Protein AF-A0A0M4IZX7-F1 (afdb_monomer_lite)

pLDDT: mean 81.24, std 9.78, range [53.62, 90.69]

Structure (mmCIF, N/CA/C/O backbone):
data_AF-A0A0M4IZX7-F1
#
_entry.id   AF-A0A0M4IZX7-F1
#
loop_
_atom_site.group_PDB
_atom_site.id
_atom_site.type_symbol
_atom_site.label_atom_id
_atom_site.label_alt_id
_atom_site.label_comp_id
_atom_site.label_asym_id
_atom_site.label_entity_id
_atom_site.label_seq_id
_atom_site.pdbx_PDB_ins_code
_atom_site.Cartn_x
_atom_site.Cartn_y
_atom_site.Cartn_z
_atom_site.occupancy
_atom_site.B_iso_or_equiv
_atom_site.auth_seq_id
_atom_site.auth_comp_id
_atom_site.auth_asym_id
_atom_site.auth_atom_id
_atom_site.pdbx_PDB_model_num
ATOM 1 N N . MET A 1 1 ? 7.355 -10.543 -9.172 1.00 62.09 1 MET A N 1
ATOM 2 C CA . MET A 1 1 ? 6.981 -9.811 -7.940 1.00 62.09 1 MET A CA 1
ATOM 3 C C . MET A 1 1 ? 7.631 -10.510 -6.758 1.00 62.09 1 MET A C 1
ATOM 5 O O . MET A 1 1 ? 7.240 -11.627 -6.461 1.00 62.09 1 MET A O 1
ATOM 9 N N . SER A 1 2 ? 8.666 -9.932 -6.144 1.00 76.62 2 SER A N 1
ATOM 10 C CA . SER A 1 2 ? 9.242 -10.490 -4.911 1.00 76.62 2 SER A CA 1
ATOM 11 C C . SER A 1 2 ? 8.492 -9.932 -3.699 1.00 76.62 2 SER A C 1
ATOM 13 O O . SER A 1 2 ? 8.054 -8.783 -3.730 1.00 76.62 2 SER A O 1
ATOM 15 N N . ARG A 1 3 ? 8.348 -10.723 -2.629 1.00 76.19 3 ARG A N 1
ATOM 16 C CA . ARG A 1 3 ? 7.655 -10.328 -1.385 1.00 76.19 3 ARG A CA 1
AT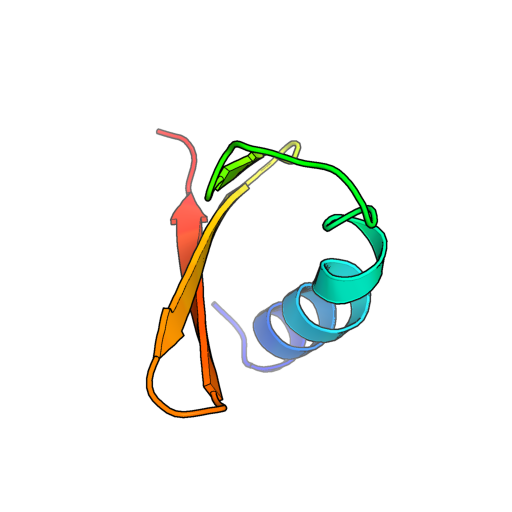OM 17 C C . ARG A 1 3 ? 8.136 -8.972 -0.844 1.00 76.19 3 ARG A C 1
ATOM 19 O O . ARG A 1 3 ? 7.326 -8.102 -0.547 1.00 76.19 3 ARG A O 1
ATOM 26 N N . MET A 1 4 ? 9.451 -8.759 -0.875 1.00 81.00 4 MET A N 1
ATOM 27 C CA . MET A 1 4 ? 10.117 -7.510 -0.489 1.00 81.00 4 MET A CA 1
ATOM 28 C C . MET A 1 4 ? 9.613 -6.273 -1.257 1.00 81.00 4 MET A C 1
ATOM 30 O O . MET A 1 4 ? 9.509 -5.186 -0.698 1.00 81.00 4 MET A O 1
ATOM 34 N N . ARG A 1 5 ? 9.260 -6.411 -2.544 1.00 82.12 5 ARG A N 1
ATOM 35 C CA . ARG A 1 5 ? 8.741 -5.283 -3.338 1.00 82.12 5 ARG A CA 1
ATOM 36 C C . ARG A 1 5 ? 7.349 -4.851 -2.879 1.00 82.12 5 ARG A C 1
ATOM 38 O O . ARG A 1 5 ? 7.071 -3.657 -2.883 1.00 82.12 5 ARG A O 1
ATOM 45 N N . ILE A 1 6 ? 6.506 -5.803 -2.475 1.00 84.19 6 ILE A N 1
ATOM 46 C CA . ILE A 1 6 ? 5.146 -5.531 -1.990 1.00 84.19 6 ILE A CA 1
ATOM 47 C C . ILE A 1 6 ? 5.206 -4.808 -0.641 1.00 84.19 6 ILE A C 1
ATOM 49 O O . ILE A 1 6 ? 4.534 -3.797 -0.464 1.00 84.19 6 ILE A O 1
ATOM 53 N N . GLU A 1 7 ? 6.061 -5.262 0.275 1.00 86.88 7 GLU A N 1
ATOM 54 C CA . GLU A 1 7 ? 6.257 -4.623 1.586 1.00 86.88 7 GLU A CA 1
ATOM 55 C C . GLU A 1 7 ? 6.734 -3.168 1.442 1.00 86.88 7 GLU A C 1
ATOM 57 O O . GLU A 1 7 ? 6.183 -2.268 2.075 1.00 86.88 7 GLU A O 1
ATOM 62 N N . ASN A 1 8 ? 7.664 -2.903 0.519 1.00 87.12 8 ASN A N 1
ATOM 63 C CA . ASN A 1 8 ? 8.117 -1.540 0.220 1.00 87.12 8 ASN A CA 1
ATOM 64 C C . ASN A 1 8 ? 7.000 -0.647 -0.349 1.00 87.12 8 ASN A C 1
ATOM 66 O O . ASN A 1 8 ? 6.923 0.543 -0.030 1.00 87.12 8 ASN A O 1
ATOM 70 N N . HIS A 1 9 ? 6.124 -1.200 -1.193 1.00 85.44 9 HIS A N 1
ATOM 71 C CA . HIS A 1 9 ? 4.964 -0.472 -1.718 1.00 85.44 9 HIS A CA 1
ATOM 72 C C . HIS A 1 9 ? 3.958 -0.148 -0.605 1.00 85.44 9 HIS A C 1
ATOM 74 O O . HIS A 1 9 ? 3.480 0.980 -0.514 1.00 85.44 9 HIS A O 1
ATOM 80 N N . LEU A 1 10 ? 3.697 -1.089 0.303 1.00 84.81 10 LEU A N 1
ATOM 81 C CA . LEU A 1 10 ? 2.802 -0.864 1.440 1.00 84.81 10 LEU A CA 1
ATOM 82 C C . LEU A 1 10 ? 3.371 0.148 2.443 1.00 84.81 10 LEU A C 1
ATOM 84 O O . LEU A 1 10 ? 2.624 0.973 2.955 1.00 84.81 10 LEU A O 1
ATOM 88 N N . ALA A 1 11 ? 4.683 0.146 2.686 1.00 86.88 11 ALA A N 1
ATOM 89 C CA . ALA A 1 11 ? 5.327 1.111 3.580 1.00 86.88 11 ALA A CA 1
ATOM 90 C C . ALA A 1 11 ? 5.287 2.555 3.041 1.00 86.88 11 ALA A C 1
ATOM 92 O O . ALA A 1 11 ? 5.266 3.518 3.810 1.00 86.88 11 ALA A O 1
ATOM 93 N N . THR A 1 12 ? 5.289 2.722 1.717 1.00 85.00 12 THR A N 1
ATOM 94 C CA . THR A 1 12 ? 5.245 4.040 1.063 1.00 85.00 12 THR A CA 1
ATOM 95 C C . THR A 1 12 ? 3.821 4.533 0.823 1.00 85.00 12 THR A C 1
ATOM 97 O O . THR A 1 12 ? 3.590 5.741 0.850 1.00 85.00 12 THR A O 1
ATOM 100 N N . PHE A 1 13 ? 2.860 3.622 0.661 1.00 84.75 13 PHE A N 1
ATOM 101 C CA . PHE A 1 13 ? 1.471 3.931 0.335 1.00 84.75 13 PHE A CA 1
ATOM 102 C C . PHE A 1 13 ? 0.798 4.971 1.262 1.00 84.75 13 PHE A C 1
ATOM 104 O O . PHE A 1 13 ? 0.261 5.940 0.722 1.00 84.75 13 PHE A O 1
ATOM 111 N N . PRO A 1 14 ? 0.886 4.898 2.610 1.00 84.62 14 PRO A N 1
ATOM 112 C CA . PRO A 1 14 ? 0.292 5.899 3.506 1.00 84.62 14 PRO A CA 1
ATOM 113 C C . PRO A 1 14 ? 0.775 7.335 3.270 1.00 84.62 14 PRO A C 1
ATOM 115 O O . PRO A 1 14 ? 0.048 8.282 3.541 1.00 84.62 14 PRO A O 1
ATOM 118 N N . LYS A 1 15 ? 1.994 7.515 2.745 1.00 84.44 15 LYS A N 1
ATOM 119 C CA . LYS A 1 15 ? 2.549 8.842 2.428 1.00 84.44 15 LYS A CA 1
ATOM 120 C C . LYS A 1 15 ? 1.990 9.414 1.124 1.00 84.44 15 LYS A C 1
ATOM 122 O O . LYS A 1 15 ? 2.070 10.616 0.897 1.00 84.44 15 LYS A O 1
ATOM 127 N N . LEU A 1 16 ? 1.470 8.550 0.253 1.00 79.88 16 LEU A N 1
ATOM 128 C CA . LEU A 1 16 ? 0.936 8.914 -1.059 1.00 79.88 16 LEU A CA 1
ATOM 129 C C . LEU A 1 16 ? -0.548 9.306 -0.989 1.00 79.88 16 LEU A C 1
ATOM 131 O O . LEU A 1 16 ? -1.008 10.151 -1.766 1.00 79.88 16 LEU A O 1
ATOM 135 N N . ILE A 1 17 ? -1.286 8.713 -0.048 1.00 78.56 17 ILE A N 1
ATOM 136 C CA . ILE A 1 17 ? -2.677 9.049 0.262 1.00 78.56 17 ILE A CA 1
ATOM 137 C C . ILE A 1 17 ? -2.730 10.237 1.235 1.00 78.56 17 ILE A C 1
ATOM 139 O O . ILE A 1 17 ? -2.938 10.087 2.432 1.00 78.56 17 ILE A O 1
ATOM 143 N N . GLY A 1 18 ? -2.490 11.446 0.723 1.00 69.62 18 GLY A N 1
ATOM 144 C CA . GLY A 1 18 ? -2.715 12.675 1.495 1.00 69.62 18 GLY A CA 1
ATOM 145 C C . GLY A 1 18 ? -4.164 12.776 1.998 1.00 69.62 18 GLY A C 1
ATOM 146 O O . GLY A 1 18 ? -5.073 12.223 1.380 1.00 69.62 18 GLY A O 1
ATOM 147 N N . THR A 1 19 ? -4.374 13.504 3.097 1.00 59.34 19 THR A N 1
ATOM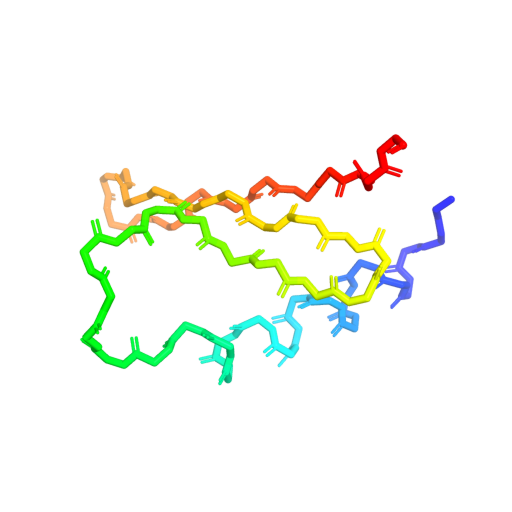 148 C CA . THR A 1 19 ? -5.626 13.580 3.880 1.00 59.34 19 THR A CA 1
ATOM 149 C C . THR A 1 19 ? -6.866 14.037 3.091 1.00 59.34 19 THR A C 1
ATOM 151 O O . THR A 1 19 ? -7.982 13.868 3.565 1.00 59.34 19 THR A O 1
ATOM 154 N N . GLU A 1 20 ? -6.705 14.569 1.876 1.00 53.62 20 GLU A N 1
ATOM 155 C CA . GLU A 1 20 ? -7.799 15.124 1.073 1.00 53.62 20 GLU A CA 1
ATOM 156 C C . GLU A 1 20 ? -7.698 14.741 -0.409 1.00 53.62 20 GLU A C 1
ATOM 158 O O . GLU A 1 20 ? -7.329 15.546 -1.265 1.00 53.62 20 GLU A O 1
ATOM 163 N N . LYS A 1 21 ? -8.045 13.500 -0.759 1.00 56.81 21 LYS A N 1
ATOM 164 C CA . LYS A 1 21 ? -8.278 13.143 -2.166 1.00 56.81 21 LYS A CA 1
ATOM 165 C C . LYS A 1 21 ? -9.632 12.472 -2.334 1.00 56.81 21 LYS A C 1
ATOM 167 O O . LYS A 1 21 ? -9.831 11.342 -1.913 1.00 56.81 21 LYS A O 1
ATOM 172 N N . GLN A 1 22 ? -10.527 13.160 -3.045 1.00 58.19 22 GLN A N 1
ATOM 173 C CA . GLN A 1 22 ? -11.810 12.642 -3.547 1.00 58.19 22 GLN A CA 1
ATOM 174 C C . GLN A 1 22 ? -11.662 11.444 -4.512 1.00 58.19 22 GLN A C 1
ATOM 176 O O . GLN A 1 22 ? -12.656 10.848 -4.912 1.00 58.19 22 GLN A O 1
ATOM 181 N N . HIS A 1 23 ? -10.433 11.103 -4.916 1.00 62.25 23 HIS A N 1
ATOM 182 C CA . HIS A 1 23 ? -10.149 10.096 -5.932 1.00 62.25 23 HIS A CA 1
ATOM 183 C C . HIS A 1 23 ? -9.578 8.832 -5.279 1.00 62.25 23 HIS A C 1
ATOM 185 O O . HIS A 1 23 ? -8.517 8.877 -4.662 1.00 62.25 23 HIS A O 1
ATOM 191 N N . ASN A 1 24 ? -10.245 7.693 -5.483 1.00 79.12 24 ASN A N 1
ATOM 192 C CA . ASN A 1 24 ? -9.881 6.362 -4.963 1.00 79.12 24 ASN A CA 1
ATOM 193 C C . ASN A 1 24 ? -8.644 5.739 -5.651 1.00 79.12 24 ASN A C 1
ATOM 195 O O . ASN A 1 24 ? -8.462 4.519 -5.644 1.00 79.12 24 ASN A O 1
ATOM 199 N N . THR A 1 25 ? -7.817 6.555 -6.309 1.00 82.69 25 THR A N 1
ATOM 200 C CA . THR A 1 25 ? -6.688 6.112 -7.129 1.00 82.69 25 THR A CA 1
ATOM 201 C C . THR A 1 25 ? -5.496 7.048 -6.979 1.00 82.69 25 THR A C 1
ATOM 203 O O . THR A 1 25 ? -5.638 8.265 -7.103 1.00 82.69 25 THR A O 1
ATOM 206 N N . VAL A 1 26 ? -4.307 6.481 -6.792 1.00 86.19 26 VAL A N 1
ATOM 207 C CA . VAL A 1 26 ? -3.031 7.201 -6.819 1.00 86.19 26 VAL A CA 1
ATOM 208 C C . VAL A 1 26 ? -2.092 6.519 -7.798 1.00 86.19 26 VAL A C 1
ATOM 210 O O . VAL A 1 26 ? -1.907 5.305 -7.771 1.00 86.19 26 VAL A O 1
ATOM 213 N N . GLU A 1 27 ? -1.470 7.314 -8.655 1.00 85.00 27 GLU A N 1
ATOM 214 C CA . GLU A 1 27 ? -0.514 6.834 -9.639 1.00 85.00 27 GLU A CA 1
ATOM 21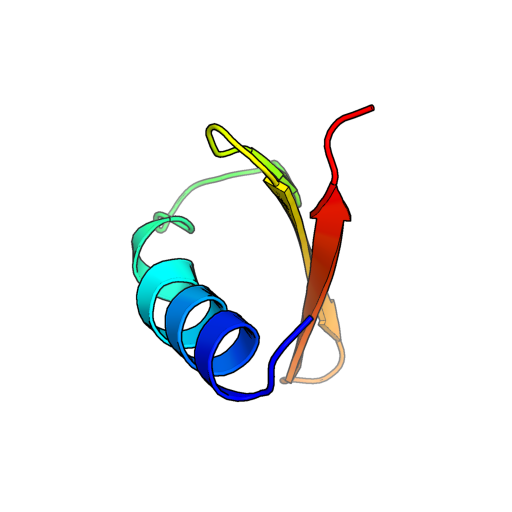5 C C . GLU A 1 27 ? 0.911 7.254 -9.281 1.00 85.00 27 GLU A C 1
ATOM 217 O O . GLU A 1 27 ? 1.153 8.399 -8.906 1.00 85.00 27 GLU A O 1
ATOM 222 N N . THR A 1 28 ? 1.858 6.330 -9.425 1.00 83.56 28 THR A N 1
ATOM 223 C CA . THR A 1 28 ? 3.301 6.599 -9.350 1.00 83.56 28 THR A CA 1
ATOM 224 C C . THR A 1 28 ? 3.937 6.399 -10.729 1.00 83.56 28 THR A C 1
ATOM 226 O O . THR A 1 28 ? 3.222 6.320 -11.729 1.00 83.56 28 THR A O 1
ATOM 229 N N . ALA A 1 29 ? 5.270 6.361 -10.812 1.00 82.94 29 ALA A N 1
ATOM 230 C CA . ALA A 1 29 ? 5.976 6.127 -12.071 1.00 82.94 29 ALA A CA 1
ATOM 231 C C . ALA A 1 29 ? 5.658 4.742 -12.671 1.00 82.94 29 ALA A C 1
ATOM 233 O O . ALA A 1 29 ? 5.313 4.655 -13.844 1.00 82.94 29 ALA A O 1
ATOM 234 N N . ASP A 1 30 ? 5.680 3.688 -11.849 1.00 82.75 30 ASP A N 1
ATOM 235 C CA . ASP A 1 30 ? 5.617 2.302 -12.341 1.00 82.75 30 ASP A CA 1
ATOM 236 C C . ASP A 1 30 ? 4.257 1.623 -12.124 1.00 82.75 30 ASP A C 1
ATOM 238 O O . ASP A 1 30 ? 3.916 0.645 -12.795 1.00 82.75 30 ASP A O 1
ATOM 242 N N . VAL A 1 31 ? 3.477 2.101 -11.150 1.00 88.62 31 VAL A N 1
ATOM 243 C CA . VAL A 1 31 ? 2.267 1.413 -10.687 1.00 88.62 31 VAL A CA 1
ATOM 244 C C . VAL A 1 31 ? 1.128 2.381 -10.383 1.00 88.62 31 VAL A C 1
ATOM 246 O O . VAL A 1 31 ? 1.320 3.572 -10.125 1.00 88.62 31 VAL A O 1
ATOM 249 N N . ARG A 1 32 ? -0.089 1.845 -10.391 1.00 89.00 32 ARG A N 1
ATOM 250 C CA . ARG A 1 32 ? -1.311 2.501 -9.936 1.00 89.00 32 ARG A CA 1
ATOM 251 C C . ARG A 1 32 ? -1.853 1.765 -8.718 1.00 89.00 32 ARG A C 1
ATOM 253 O O . ARG A 1 32 ? -2.091 0.558 -8.766 1.00 89.00 32 ARG A O 1
ATOM 260 N N . TYR A 1 33 ? -2.092 2.527 -7.661 1.00 89.81 33 TYR A N 1
ATOM 261 C CA . TYR A 1 33 ? -2.772 2.103 -6.450 1.00 89.81 33 TYR A CA 1
ATOM 262 C C . TYR A 1 33 ? -4.244 2.485 -6.544 1.00 89.81 33 TYR A C 1
ATOM 264 O O . TYR A 1 33 ? -4.572 3.659 -6.700 1.00 89.81 33 TYR A O 1
ATOM 272 N N . VAL A 1 34 ? -5.131 1.509 -6.420 1.00 89.19 34 VAL A N 1
ATOM 273 C CA . VAL A 1 34 ? -6.571 1.714 -6.254 1.00 89.19 34 VAL A CA 1
ATOM 274 C C . VAL A 1 34 ? -6.909 1.335 -4.823 1.00 89.19 34 VAL A C 1
ATOM 276 O O . VAL A 1 34 ? -6.541 0.244 -4.393 1.00 89.19 34 VAL A O 1
ATOM 279 N N . TYR A 1 35 ? -7.572 2.206 -4.071 1.00 89.75 35 TYR A N 1
ATOM 280 C CA . TYR A 1 35 ? -7.897 1.922 -2.676 1.00 89.75 35 TYR A CA 1
ATOM 281 C C . TYR A 1 35 ? -9.336 2.269 -2.323 1.00 89.75 35 TYR A C 1
ATOM 283 O O . TYR A 1 35 ? -9.902 3.239 -2.822 1.00 89.75 35 TYR A O 1
ATOM 291 N N . ARG A 1 36 ? -9.938 1.455 -1.453 1.00 87.88 36 ARG A N 1
ATOM 292 C CA . ARG A 1 36 ? -11.319 1.631 -1.001 1.00 87.88 36 ARG A CA 1
ATOM 293 C C . ARG A 1 36 ? -11.479 1.195 0.459 1.00 87.88 36 ARG A C 1
ATOM 295 O O . ARG A 1 36 ? -11.026 0.104 0.807 1.00 87.88 36 ARG A O 1
ATOM 302 N N . PRO A 1 37 ? -12.158 1.993 1.298 1.00 86.75 37 PRO A N 1
ATOM 303 C CA . PRO A 1 37 ? -12.544 1.561 2.633 1.00 86.75 37 PRO A CA 1
ATOM 304 C C . PRO A 1 37 ? -13.676 0.523 2.564 1.00 86.75 37 PRO A C 1
ATOM 306 O O . PRO A 1 37 ? -14.661 0.712 1.844 1.00 86.75 37 PRO A O 1
ATOM 309 N N . ILE A 1 38 ? -13.536 -0.571 3.311 1.00 89.62 38 ILE A N 1
ATOM 310 C CA . ILE A 1 38 ? -14.533 -1.639 3.456 1.00 89.62 38 ILE A CA 1
ATOM 311 C C . ILE A 1 38 ? -14.534 -2.065 4.923 1.00 89.62 38 ILE A C 1
ATOM 313 O O . ILE A 1 38 ? -13.544 -2.610 5.394 1.00 89.62 38 ILE A O 1
ATOM 317 N N . GLU A 1 39 ? -15.627 -1.798 5.640 1.00 88.81 39 GLU A N 1
ATOM 318 C CA . GLU A 1 39 ? -15.870 -2.325 6.997 1.00 88.81 39 GLU A CA 1
ATOM 319 C C . GLU A 1 39 ? -14.693 -2.137 7.984 1.00 88.81 39 GLU A C 1
ATOM 321 O O . GLU A 1 39 ? -14.340 -3.032 8.744 1.00 88.81 39 GLU A O 1
ATOM 326 N N . GLY A 1 40 ? -14.054 -0.960 7.970 1.00 83.81 40 GLY A N 1
ATOM 327 C CA . GLY A 1 40 ? -12.922 -0.642 8.857 1.00 83.81 40 GLY A CA 1
ATOM 328 C C . GLY A 1 40 ? -11.554 -1.124 8.359 1.00 83.81 40 GLY A C 1
ATOM 329 O O . GLY A 1 40 ? -10.537 -0.849 8.993 1.00 83.81 40 GLY A O 1
ATOM 330 N N . LEU A 1 41 ? -11.509 -1.782 7.203 1.00 86.50 41 LEU A N 1
ATOM 331 C CA . LEU A 1 41 ? -10.291 -2.131 6.480 1.00 86.50 41 LEU A CA 1
ATOM 332 C C . LEU A 1 41 ? -10.109 -1.226 5.260 1.00 86.50 41 LEU A C 1
ATOM 334 O O . LEU A 1 41 ? -11.062 -0.662 4.719 1.00 86.50 41 LEU A O 1
ATOM 338 N N . LEU A 1 42 ? -8.864 -1.118 4.798 1.00 85.38 42 LEU A N 1
ATOM 339 C CA . LEU A 1 42 ? -8.530 -0.440 3.553 1.00 85.38 42 LEU A CA 1
ATOM 340 C C . LEU A 1 42 ? -8.075 -1.480 2.531 1.00 85.38 42 LEU A C 1
ATOM 342 O O . LEU A 1 42 ? -6.972 -2.019 2.625 1.00 85.38 42 LEU A O 1
ATOM 346 N N . LEU A 1 43 ? -8.929 -1.763 1.549 1.00 87.81 43 LEU A N 1
ATOM 347 C CA . LEU A 1 43 ? -8.543 -2.575 0.404 1.00 87.81 43 LEU A CA 1
ATOM 348 C C . LEU A 1 43 ? -7.616 -1.741 -0.477 1.00 87.81 43 LEU A C 1
ATOM 350 O O . LEU A 1 43 ? -7.996 -0.644 -0.881 1.00 87.81 43 LEU A O 1
ATOM 354 N N . VAL A 1 44 ? -6.433 -2.266 -0.794 1.00 88.50 44 VAL A N 1
ATOM 355 C CA . VAL A 1 44 ? -5.459 -1.631 -1.691 1.00 88.50 44 VAL A CA 1
ATOM 356 C C . VAL A 1 44 ? -5.099 -2.613 -2.802 1.00 88.50 44 VAL A C 1
ATOM 358 O O . VAL A 1 44 ? -4.624 -3.716 -2.542 1.00 88.50 44 VAL A O 1
ATOM 361 N N . MET A 1 45 ? -5.316 -2.207 -4.049 1.00 89.81 45 MET A N 1
ATOM 362 C CA . MET A 1 45 ? -5.008 -2.968 -5.253 1.00 89.81 45 MET A CA 1
ATOM 363 C C . MET A 1 45 ? -3.887 -2.266 -6.020 1.00 89.81 45 MET A C 1
ATOM 365 O O . MET A 1 45 ? -3.969 -1.072 -6.301 1.00 89.81 45 MET A O 1
ATOM 369 N N . ILE A 1 46 ? -2.833 -3.011 -6.352 1.00 89.44 46 ILE A N 1
ATOM 370 C CA . ILE A 1 46 ? -1.660 -2.499 -7.065 1.00 89.44 46 ILE A CA 1
ATOM 371 C C . ILE A 1 46 ? -1.683 -3.072 -8.477 1.00 89.44 46 ILE A C 1
ATOM 373 O O . ILE A 1 46 ? -1.665 -4.287 -8.659 1.00 89.44 46 ILE A O 1
ATOM 377 N N . THR A 1 47 ? -1.717 -2.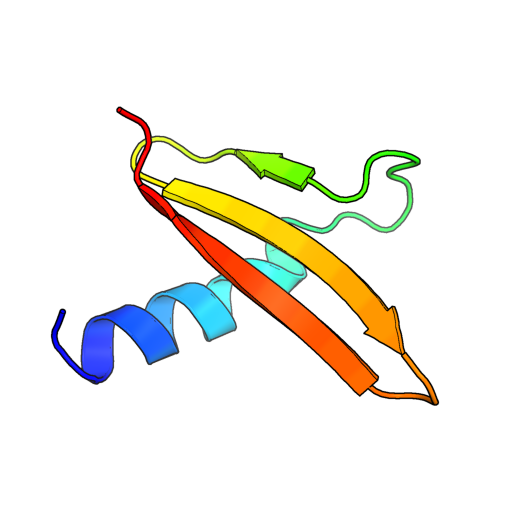191 -9.469 1.00 90.69 47 THR A N 1
ATOM 378 C CA . THR A 1 47 ? -1.715 -2.543 -10.894 1.00 90.69 47 THR A CA 1
ATOM 379 C C . THR A 1 47 ? -0.502 -1.917 -11.571 1.00 90.69 47 THR A C 1
ATOM 381 O O . THR A 1 47 ? -0.048 -0.847 -11.164 1.00 90.69 47 THR A O 1
ATOM 384 N N . ASN A 1 48 ? 0.060 -2.579 -12.577 1.00 88.00 48 ASN A N 1
ATOM 385 C CA . ASN A 1 48 ? 1.052 -1.957 -13.446 1.00 88.00 48 ASN A CA 1
ATOM 386 C C . ASN A 1 48 ? 0.369 -0.932 -14.354 1.00 88.00 48 ASN A C 1
ATOM 388 O O . ASN A 1 48 ? -0.807 -1.064 -14.699 1.00 88.00 48 ASN A O 1
ATOM 392 N N . LYS A 1 49 ? 1.121 0.087 -14.757 1.00 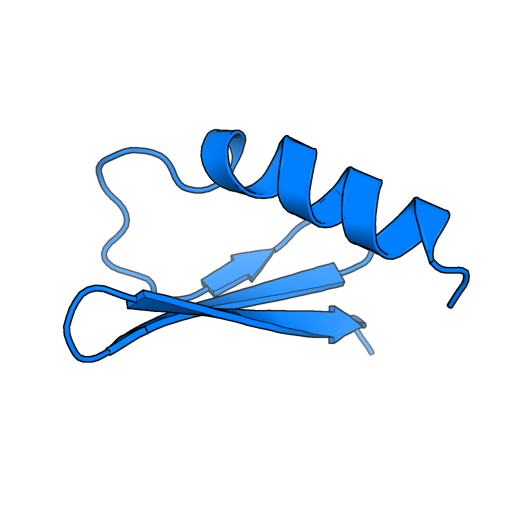75.44 49 LYS A N 1
ATOM 393 C CA . LYS A 1 49 ? 0.730 0.880 -15.918 1.00 75.44 49 LYS A CA 1
ATOM 394 C C . LYS A 1 49 ? 1.054 0.053 -17.165 1.00 75.44 49 LYS A C 1
ATOM 396 O O . LYS A 1 49 ? 2.160 -0.481 -17.256 1.00 75.44 49 LYS A O 1
ATOM 401 N N . CYS A 1 50 ? 0.063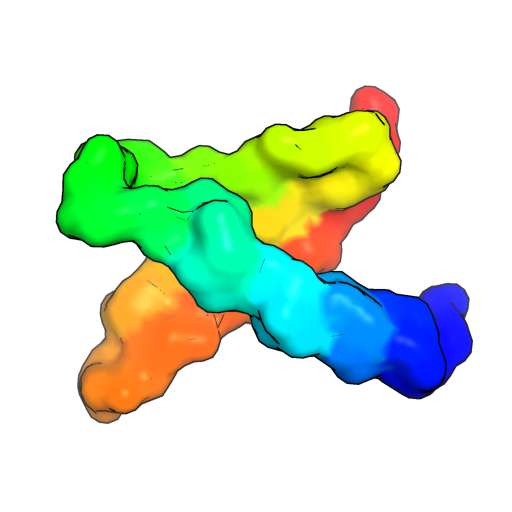 -0.141 -18.033 1.00 64.75 50 CYS A N 1
ATOM 402 C CA . CYS A 1 50 ? 0.282 -0.699 -19.366 1.00 64.75 50 CYS A CA 1
ATOM 403 C C . CYS A 1 50 ? 0.902 0.361 -20.272 1.00 64.75 50 CYS A C 1
ATOM 405 O O . CYS A 1 50 ? 0.518 1.543 -20.110 1.00 64.75 50 CYS A O 1
#

Radius of gyration: 11.14 Å; chains: 1; bounding box: 26×26×28 Å

Secondary structure (DSSP, 8-state):
--HHHHHHHHHHHHHHS-S--S-SEEE-SSEEEEEEEETTEEEEEEEE--

Foldseek 3Di:
DDPVVVVVCVVCVVVQPPPDDPAQWGDDPFWIWGWDDDPNDIDIDIGGDD

InterPro domains:
  IPR011012 Longin-like domain superfamily [SSF64356] (2-48)
  IPR027059 Coatomer delta subunit [PTHR10121] (1-49)

Sequence (50 aa):
MSRMRIENHLATFPKLIGTEKQHNTVETADVRYVYRPIEGLLLVMITNKC

Organism: NCBI:txid38817